Protein AF-A0A433PP41-F1 (afdb_monomer_lite)

Secondary structure (DSSP, 8-state):
----SSTTTTHHHHTTSS--SS-HHHHHH--EEEEET-TT-HHHHHHHHH-TTSEEEEEESS--PPPTTS---TTEEEEE--GGG-SS-TT--SEEE------S------

Foldseek 3Di:
DDPDPPPVPPVCPVAVPPDDDPCPVVLQCEWEEEEEQCQQVPSQQVSCVVRVRYAYEYEHCDPNYDDPPDDGRPRYDYDYDDPVDDPDDPPRGPYYHYPPPPPPDDPPDD

Structure (mmCIF, N/CA/C/O backbone):
data_AF-A0A433PP41-F1
#
_entry.id   AF-A0A433PP41-F1
#
loop_
_atom_site.group_PDB
_atom_site.id
_atom_site.type_symbol
_atom_site.label_atom_id
_atom_site.label_alt_id
_atom_site.label_comp_id
_atom_site.label_asym_id
_atom_site.label_entity_id
_atom_site.label_seq_id
_atom_site.pdbx_PDB_ins_code
_atom_site.Cartn_x
_atom_site.Cartn_y
_atom_site.Cartn_z
_atom_site.occupancy
_atom_site.B_iso_or_equiv
_atom_site.auth_seq_id
_atom_site.auth_comp_id
_atom_site.auth_asym_id
_atom_site.auth_atom_id
_atom_site.pdbx_PDB_model_num
ATOM 1 N N . MET A 1 1 ? -4.862 11.020 -31.966 1.00 35.41 1 MET A N 1
ATOM 2 C CA . MET A 1 1 ? -4.288 11.203 -30.618 1.00 35.41 1 MET A CA 1
ATOM 3 C C . MET A 1 1 ? -5.388 10.964 -29.590 1.00 35.41 1 MET A C 1
ATOM 5 O O . MET A 1 1 ? -5.897 11.901 -29.006 1.00 35.41 1 MET A O 1
ATOM 9 N N . LEU A 1 2 ? -5.838 9.714 -29.480 1.00 37.78 2 LEU A N 1
ATOM 10 C CA . LEU A 1 2 ? -6.877 9.259 -28.553 1.00 37.78 2 LEU A CA 1
ATOM 11 C C . LEU A 1 2 ? -6.616 7.765 -28.352 1.00 37.78 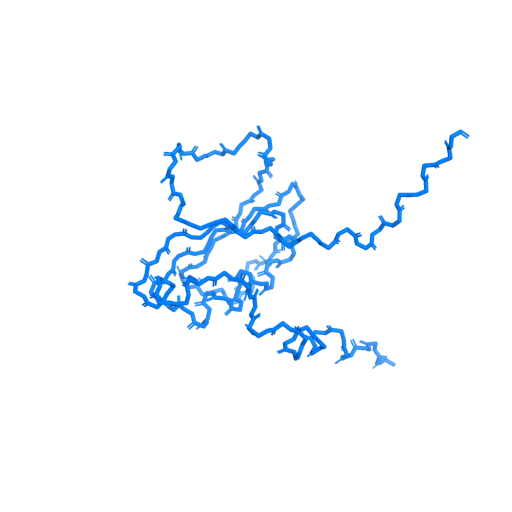2 LEU A C 1
ATOM 13 O O . LEU A 1 2 ? -7.024 6.958 -29.183 1.00 37.78 2 LEU A O 1
ATOM 17 N N . ILE A 1 3 ? -5.857 7.408 -27.320 1.00 39.34 3 ILE A N 1
ATOM 18 C CA . ILE A 1 3 ? -5.683 6.011 -26.918 1.00 39.34 3 ILE A CA 1
ATOM 19 C C . ILE A 1 3 ? -6.410 5.850 -25.585 1.00 39.34 3 ILE A C 1
ATOM 21 O O . ILE A 1 3 ? -5.944 6.261 -24.532 1.00 39.34 3 ILE A O 1
ATOM 25 N N . SER A 1 4 ? -7.629 5.330 -25.728 1.00 38.31 4 SER A N 1
ATOM 26 C CA . SER A 1 4 ? -8.314 4.411 -24.822 1.00 38.31 4 SER A CA 1
ATOM 27 C C . SER A 1 4 ? -8.417 4.778 -23.330 1.00 38.31 4 SER A C 1
ATOM 29 O O . SER A 1 4 ? -7.736 4.213 -22.482 1.00 38.31 4 SER A O 1
ATOM 31 N N . LEU A 1 5 ? -9.454 5.566 -23.028 1.00 42.34 5 LEU A N 1
ATOM 32 C CA . LEU A 1 5 ? -10.133 5.701 -21.730 1.00 42.34 5 LEU A CA 1
ATOM 33 C C . LEU A 1 5 ? -11.195 4.607 -21.359 1.00 42.34 5 LEU A C 1
A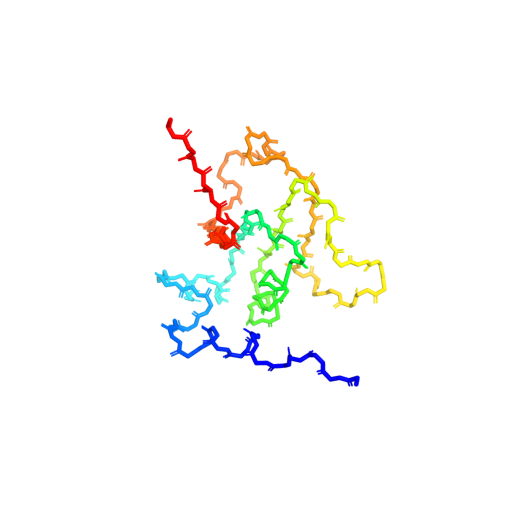TOM 35 O O . LEU A 1 5 ? -12.069 4.926 -20.562 1.00 42.34 5 LEU A O 1
ATOM 39 N N . PRO A 1 6 ? -11.225 3.344 -21.858 1.00 35.53 6 PRO A N 1
ATOM 40 C CA . PRO A 1 6 ? -12.191 2.353 -21.368 1.00 35.53 6 PRO A CA 1
ATOM 41 C C . PRO A 1 6 ? -11.624 1.328 -20.369 1.00 35.53 6 PRO A C 1
ATOM 43 O O . PRO A 1 6 ? -12.411 0.620 -19.751 1.00 35.53 6 PRO A O 1
ATOM 46 N N . PHE A 1 7 ? -10.303 1.224 -20.169 1.00 38.78 7 PHE A N 1
ATOM 47 C CA . PHE A 1 7 ? -9.752 0.158 -19.313 1.00 38.78 7 PHE A CA 1
ATOM 48 C C . PHE A 1 7 ? -9.816 0.455 -17.809 1.00 38.78 7 PHE A C 1
ATOM 50 O O . PHE A 1 7 ? -10.013 -0.467 -17.027 1.00 38.78 7 PHE A O 1
ATOM 57 N N . VAL A 1 8 ? -9.748 1.725 -17.396 1.00 45.12 8 VAL A N 1
ATOM 58 C CA . VAL A 1 8 ? -9.806 2.100 -15.968 1.00 45.12 8 VAL A CA 1
ATOM 59 C C . VAL A 1 8 ? -11.233 1.989 -15.401 1.00 45.12 8 VAL A C 1
ATOM 61 O O . VAL A 1 8 ? -11.418 1.711 -14.223 1.00 45.12 8 VAL A O 1
ATOM 64 N N . PHE A 1 9 ? -12.271 2.124 -16.237 1.00 34.34 9 PHE A N 1
ATOM 65 C CA . PHE A 1 9 ? -13.665 2.158 -15.768 1.00 34.34 9 PHE A CA 1
ATOM 66 C C . PHE A 1 9 ? -14.348 0.785 -15.653 1.00 34.34 9 PHE A C 1
ATOM 68 O O . PHE A 1 9 ? -15.298 0.642 -14.884 1.00 34.34 9 PHE A O 1
ATOM 75 N N . ALA A 1 10 ? -13.889 -0.237 -16.382 1.00 39.28 10 ALA A N 1
ATOM 76 C CA . ALA A 1 10 ? -14.571 -1.536 -16.424 1.00 39.28 10 ALA A CA 1
ATOM 77 C C . ALA A 1 10 ? -14.427 -2.358 -15.126 1.00 39.28 10 ALA A C 1
ATOM 79 O O . ALA A 1 10 ? -15.233 -3.252 -14.869 1.00 39.28 10 ALA A O 1
ATOM 80 N N . HIS A 1 11 ? -13.439 -2.047 -14.285 1.00 40.75 11 HIS A N 1
ATOM 81 C CA . HIS A 1 11 ? -13.139 -2.842 -13.094 1.00 40.75 11 HIS A CA 1
ATOM 82 C C . HIS A 1 11 ? -14.080 -2.574 -11.906 1.00 40.75 11 HIS A C 1
ATOM 84 O O . HIS A 1 11 ? -14.295 -3.466 -11.089 1.00 40.75 11 HIS A O 1
ATOM 90 N N . ARG A 1 12 ? -14.698 -1.382 -11.838 1.00 40.81 12 ARG A N 1
ATOM 91 C CA . ARG A 1 12 ? -15.587 -0.968 -10.732 1.00 40.81 12 ARG A CA 1
ATOM 92 C C . ARG A 1 12 ? -16.992 -1.591 -10.766 1.00 40.81 12 ARG A C 1
ATOM 94 O O . ARG A 1 12 ? -17.713 -1.475 -9.786 1.00 40.81 12 ARG A O 1
ATOM 101 N N . HIS A 1 13 ? -17.417 -2.191 -11.884 1.00 38.62 13 HIS A N 1
ATOM 102 C CA . HIS A 1 13 ? -18.787 -2.721 -12.047 1.00 38.62 13 HIS A CA 1
ATOM 103 C C . HIS A 1 13 ? -18.891 -4.252 -12.019 1.00 38.62 13 HIS A C 1
ATOM 105 O O . HIS A 1 13 ? -19.994 -4.778 -11.896 1.00 38.62 13 HIS A O 1
ATOM 111 N N . LEU A 1 14 ? -17.773 -4.974 -12.135 1.00 41.75 14 LEU A N 1
ATOM 112 C CA . LEU A 1 14 ? -17.756 -6.445 -12.097 1.00 41.75 14 LEU A CA 1
ATOM 113 C C . LEU A 1 14 ? -17.315 -7.002 -10.738 1.00 41.75 14 LEU A C 1
ATOM 115 O O . LEU A 1 14 ? -17.500 -8.184 -10.462 1.00 41.75 14 LEU A O 1
ATOM 119 N N . ILE A 1 15 ? -16.770 -6.142 -9.882 1.00 44.12 15 ILE A N 1
ATOM 120 C CA . ILE A 1 15 ? -16.347 -6.443 -8.520 1.00 44.12 15 ILE A CA 1
ATOM 121 C C . ILE A 1 15 ? -17.043 -5.394 -7.662 1.00 44.12 15 ILE A C 1
ATOM 123 O O . ILE A 1 15 ? -16.948 -4.205 -7.960 1.00 44.12 15 ILE A O 1
ATOM 127 N N . HIS A 1 16 ? -17.828 -5.820 -6.678 1.00 44.84 16 HIS A N 1
ATOM 128 C CA . HIS A 1 16 ? -18.474 -4.930 -5.717 1.00 44.84 16 HIS A CA 1
ATOM 129 C C . HIS A 1 16 ? -17.405 -4.161 -4.918 1.00 44.84 16 HIS A C 1
ATOM 131 O O . HIS A 1 16 ? -17.024 -4.589 -3.838 1.00 44.84 16 HIS A O 1
ATOM 137 N N . GLY A 1 17 ? -16.896 -3.053 -5.463 1.00 48.88 17 GLY A N 1
ATOM 138 C CA . GLY A 1 17 ? -15.772 -2.325 -4.876 1.00 48.88 17 GLY A CA 1
ATOM 139 C C . GLY A 1 17 ? -14.413 -2.959 -5.190 1.00 48.88 17 GLY A C 1
ATOM 140 O O . GLY A 1 17 ? -14.307 -4.080 -5.683 1.00 48.88 17 GLY A O 1
ATOM 141 N N . ASN A 1 18 ? -13.349 -2.200 -4.940 1.00 53.41 18 ASN A N 1
ATOM 142 C CA . ASN A 1 18 ? -11.960 -2.495 -5.309 1.00 53.41 18 ASN A CA 1
ATOM 143 C C . ASN A 1 18 ? -11.349 -3.768 -4.657 1.00 53.41 18 ASN A C 1
ATOM 145 O O . ASN A 1 18 ? -10.173 -4.050 -4.886 1.00 53.41 18 ASN A O 1
ATOM 149 N N . PHE A 1 19 ? -12.109 -4.537 -3.865 1.00 55.19 19 PHE A N 1
ATOM 150 C CA . PHE A 1 19 ? -11.711 -5.790 -3.206 1.00 55.19 19 PHE A CA 1
ATOM 151 C C . PHE A 1 19 ? -12.959 -6.633 -2.847 1.00 55.19 19 PHE A C 1
ATOM 153 O O . PHE A 1 19 ? -14.053 -6.101 -2.721 1.00 55.19 19 PHE A O 1
ATOM 160 N N . ASN A 1 20 ? -12.814 -7.956 -2.682 1.00 58.09 20 ASN A N 1
ATOM 161 C CA . ASN A 1 20 ? -13.912 -8.891 -2.354 1.00 58.09 20 ASN A CA 1
ATOM 162 C C . ASN A 1 20 ? -13.639 -9.613 -1.017 1.00 58.09 20 ASN A C 1
ATOM 164 O O . ASN A 1 20 ? -13.617 -10.839 -0.934 1.00 58.09 20 ASN A O 1
ATOM 168 N N . SER A 1 21 ? -13.325 -8.826 0.012 1.00 58.44 21 SER A N 1
ATOM 169 C CA . SER A 1 21 ? -13.038 -9.268 1.382 1.00 58.44 21 SER A CA 1
ATOM 170 C C . SER A 1 21 ? -13.875 -8.413 2.337 1.00 58.44 21 SER A C 1
ATOM 172 O O . SER A 1 21 ? -14.024 -7.226 2.054 1.00 58.44 21 SER A O 1
ATOM 174 N N . PRO A 1 22 ? -14.441 -8.941 3.438 1.00 69.94 22 PRO A N 1
ATOM 175 C CA . PRO A 1 22 ? -15.237 -8.154 4.383 1.00 69.94 22 PRO A CA 1
ATOM 176 C C . PRO A 1 22 ? -14.343 -7.265 5.271 1.00 69.94 22 PRO A C 1
ATOM 178 O O . PRO A 1 22 ? -14.361 -7.391 6.487 1.00 69.94 22 PRO A O 1
ATOM 181 N N . VAL A 1 23 ? -13.527 -6.402 4.660 1.00 81.12 23 VAL A N 1
ATOM 182 C CA . VAL A 1 23 ? -12.565 -5.509 5.337 1.00 81.12 23 VAL A CA 1
ATOM 183 C C . VAL A 1 23 ? -12.975 -4.039 5.252 1.00 81.12 23 VAL A C 1
ATOM 185 O O . VAL A 1 23 ? -12.226 -3.172 5.668 1.00 81.12 23 VAL A O 1
ATOM 188 N N . GLU A 1 24 ? -14.151 -3.729 4.703 1.00 83.88 24 GLU A N 1
ATOM 189 C CA . GLU A 1 24 ? -14.619 -2.345 4.520 1.00 83.88 24 GLU A CA 1
ATOM 190 C C . GLU A 1 24 ? -14.800 -1.607 5.856 1.00 83.88 24 GLU A C 1
ATOM 192 O O . GLU A 1 24 ? -14.366 -0.461 5.996 1.00 83.88 24 GLU A O 1
ATOM 197 N N . ASP A 1 25 ? -15.362 -2.285 6.861 1.00 87.88 25 ASP A N 1
ATOM 198 C CA . ASP A 1 25 ? -15.483 -1.739 8.216 1.00 87.88 25 ASP A CA 1
ATOM 199 C C . ASP A 1 25 ? -14.097 -1.466 8.823 1.00 87.88 25 ASP A C 1
ATOM 201 O O . ASP A 1 25 ? -13.860 -0.385 9.366 1.00 87.88 25 ASP A O 1
ATOM 205 N N . ASP A 1 26 ? -13.156 -2.401 8.661 1.00 88.44 26 ASP A N 1
ATOM 206 C CA . ASP A 1 26 ? -11.781 -2.272 9.155 1.00 88.44 26 ASP A CA 1
ATOM 207 C C . ASP A 1 26 ? -11.033 -1.130 8.451 1.00 88.44 26 ASP A C 1
ATOM 209 O O . ASP A 1 26 ? -10.396 -0.300 9.100 1.00 88.44 26 ASP A O 1
ATOM 213 N N . LEU A 1 27 ? -11.176 -1.014 7.128 1.00 89.12 27 LEU A N 1
ATOM 214 C CA . LEU A 1 27 ? -10.616 0.076 6.326 1.00 89.1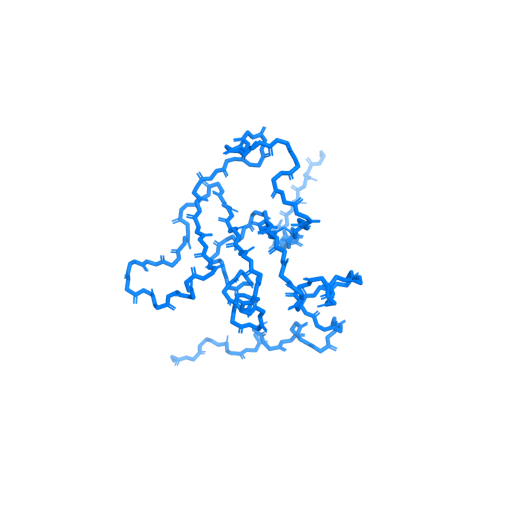2 27 LEU A CA 1
ATOM 215 C C . LEU A 1 27 ? -11.161 1.442 6.757 1.00 89.12 27 LEU A C 1
ATOM 217 O O . LEU A 1 27 ? -10.417 2.428 6.799 1.00 89.12 27 LEU A O 1
ATOM 221 N N . THR A 1 28 ? -12.444 1.500 7.110 1.00 91.56 28 THR A N 1
ATOM 222 C CA . THR A 1 28 ? -13.090 2.713 7.625 1.00 91.56 28 THR A CA 1
ATOM 223 C C . THR A 1 28 ? -12.598 3.057 9.034 1.00 91.56 28 THR A C 1
ATOM 225 O O . THR A 1 28 ? -12.375 4.234 9.339 1.00 91.56 28 THR A O 1
ATOM 228 N N . CYS A 1 29 ? -12.391 2.051 9.891 1.00 92.56 29 CYS A N 1
ATOM 229 C CA . CYS A 1 29 ? -11.866 2.223 11.250 1.00 92.56 29 CYS A CA 1
ATOM 230 C C . CYS A 1 29 ? -10.383 2.621 11.266 1.00 92.56 29 CYS A C 1
ATOM 232 O O . CYS A 1 29 ? -9.959 3.358 12.158 1.00 92.56 29 CYS A O 1
ATOM 234 N N . GLY A 1 30 ? -9.628 2.182 10.261 1.00 94.69 30 GLY A N 1
ATOM 235 C CA . GLY A 1 30 ? -8.210 2.462 10.089 1.00 94.69 30 GLY A CA 1
ATOM 236 C C . GLY A 1 30 ? -7.354 1.229 10.354 1.00 94.69 30 GLY A C 1
ATOM 237 O O . GLY A 1 30 ? -7.212 0.794 11.495 1.00 94.69 30 GLY A O 1
ATOM 238 N N . ILE A 1 31 ? -6.735 0.714 9.294 1.00 94.12 31 ILE A N 1
ATOM 239 C CA . ILE A 1 31 ? -5.806 -0.420 9.326 1.00 94.12 31 ILE A CA 1
ATOM 240 C C . ILE A 1 31 ? -4.567 -0.150 8.471 1.00 94.12 31 ILE A C 1
ATOM 242 O O . ILE A 1 31 ? -4.496 0.843 7.737 1.00 94.12 31 ILE A O 1
ATOM 246 N N . LYS A 1 32 ? -3.576 -1.037 8.557 1.00 94.50 32 LYS A N 1
ATOM 247 C CA . LYS A 1 32 ? -2.403 -1.037 7.681 1.00 94.50 32 LYS A CA 1
ATOM 248 C C . LYS A 1 32 ? -2.582 -2.049 6.558 1.00 94.50 32 LYS A C 1
ATOM 250 O O . LYS A 1 32 ? -2.758 -3.243 6.804 1.00 94.50 32 LYS A O 1
ATOM 255 N N . VAL A 1 33 ? -2.467 -1.567 5.327 1.00 94.25 33 VAL A N 1
ATOM 256 C CA . VAL A 1 33 ? -2.666 -2.347 4.108 1.00 94.25 33 VAL A CA 1
ATOM 257 C C . VAL A 1 33 ? -1.375 -2.414 3.303 1.00 94.25 33 VAL A C 1
ATOM 259 O O . VAL A 1 33 ? -0.751 -1.385 3.045 1.00 94.25 33 VAL A O 1
ATOM 262 N N . LEU A 1 34 ? -1.001 -3.619 2.876 1.00 92.88 34 LEU A N 1
ATOM 263 C CA . LEU A 1 34 ? 0.063 -3.843 1.897 1.00 92.88 34 LEU A CA 1
ATOM 264 C C . LEU A 1 34 ? -0.548 -4.119 0.520 1.00 92.88 34 LEU A C 1
ATOM 266 O O . LEU A 1 34 ? -1.366 -5.025 0.396 1.00 92.88 34 LEU A O 1
ATOM 270 N N . ASP A 1 35 ? -0.132 -3.378 -0.502 1.00 91.38 35 ASP A N 1
ATOM 271 C CA . ASP A 1 35 ? -0.406 -3.658 -1.914 1.00 91.38 35 ASP A CA 1
ATOM 272 C C . ASP A 1 35 ? 0.843 -4.292 -2.545 1.00 91.38 35 ASP A C 1
ATOM 274 O O . ASP A 1 35 ? 1.839 -3.614 -2.818 1.00 91.38 35 ASP A O 1
ATOM 278 N N . ALA A 1 36 ? 0.809 -5.617 -2.696 1.00 89.88 36 ALA A N 1
ATOM 279 C CA . ALA A 1 36 ? 1.938 -6.415 -3.145 1.00 89.88 36 ALA A CA 1
ATOM 280 C C . ALA A 1 36 ? 1.998 -6.505 -4.674 1.00 89.88 36 ALA A C 1
ATOM 282 O O . ALA A 1 36 ? 1.107 -7.080 -5.303 1.00 89.88 36 ALA A O 1
ATOM 283 N N . GLY A 1 37 ? 3.083 -5.997 -5.265 1.00 87.31 37 GLY A N 1
ATOM 284 C CA . GLY A 1 37 ? 3.204 -5.865 -6.720 1.00 87.31 37 GLY A CA 1
ATOM 285 C C . GLY A 1 37 ? 2.308 -4.747 -7.253 1.00 87.31 37 GLY A C 1
ATOM 286 O O . GLY A 1 37 ? 1.511 -4.967 -8.166 1.00 87.31 37 GLY A O 1
ATOM 287 N N . CYS A 1 38 ? 2.390 -3.562 -6.640 1.00 86.88 38 CYS A N 1
ATOM 288 C CA . CYS A 1 38 ? 1.460 -2.460 -6.887 1.00 86.88 38 CYS A CA 1
ATOM 289 C C . CYS A 1 38 ? 1.593 -1.832 -8.288 1.00 86.88 38 CYS A C 1
ATOM 291 O O . CYS A 1 38 ? 0.741 -1.033 -8.697 1.00 86.88 38 CYS A O 1
ATOM 293 N N . GLY A 1 39 ? 2.665 -2.133 -9.031 1.00 87.31 39 GLY A N 1
ATOM 294 C CA . GLY A 1 39 ? 3.003 -1.473 -10.286 1.00 87.31 39 GLY A CA 1
ATOM 295 C C . GLY A 1 39 ? 3.009 0.049 -10.124 1.00 87.31 39 GLY A C 1
ATOM 296 O O . GLY A 1 39 ? 3.653 0.596 -9.233 1.00 87.31 39 GLY A O 1
ATOM 297 N N . HIS A 1 40 ? 2.216 0.742 -10.945 1.00 86.00 40 HIS A N 1
ATOM 298 C CA . HIS A 1 40 ? 2.076 2.205 -10.896 1.00 86.00 40 HIS A CA 1
ATOM 299 C C . HIS A 1 40 ? 1.376 2.733 -9.629 1.00 86.00 40 HIS A C 1
ATOM 301 O O . HIS A 1 40 ? 1.262 3.946 -9.462 1.00 86.00 40 HIS A O 1
ATOM 307 N N . GLY A 1 41 ? 0.856 1.857 -8.765 1.00 87.88 41 GLY A N 1
ATOM 308 C CA . GLY A 1 41 ? 0.278 2.248 -7.480 1.00 87.88 41 GLY A CA 1
ATOM 309 C C . GLY A 1 41 ? -1.122 2.859 -7.553 1.00 87.88 41 GLY A C 1
ATOM 310 O O . GLY A 1 41 ? -1.595 3.398 -6.559 1.00 87.88 41 GLY A O 1
ATOM 311 N N . LEU A 1 42 ? -1.806 2.785 -8.703 1.00 88.62 42 LEU A N 1
ATOM 312 C CA . LEU A 1 42 ? -3.137 3.390 -8.883 1.00 88.62 42 LEU A CA 1
ATOM 313 C C . LEU A 1 42 ? -4.157 2.867 -7.866 1.00 88.62 42 LEU A C 1
ATOM 315 O O . LEU A 1 42 ? -4.908 3.651 -7.301 1.00 88.62 42 LEU A O 1
ATOM 319 N N . TRP A 1 43 ? -4.149 1.558 -7.597 1.00 89.81 43 TRP A N 1
ATOM 320 C CA . TRP A 1 43 ? -5.033 0.968 -6.592 1.00 89.81 43 TRP A CA 1
ATOM 321 C C . TRP A 1 43 ? -4.698 1.484 -5.192 1.00 89.81 43 TRP A C 1
ATOM 323 O O . TRP A 1 43 ? -5.593 1.907 -4.467 1.00 89.81 43 TRP A O 1
ATOM 333 N N . THR A 1 44 ? -3.409 1.523 -4.838 1.00 91.12 44 THR A N 1
ATOM 334 C CA . THR A 1 44 ? -2.937 2.065 -3.559 1.00 91.12 44 THR A CA 1
ATOM 335 C C . THR A 1 44 ? -3.408 3.512 -3.353 1.00 91.12 44 THR A C 1
ATOM 337 O O . THR A 1 44 ? -3.869 3.857 -2.268 1.00 91.12 44 THR A O 1
ATOM 340 N N . ILE A 1 45 ? -3.332 4.349 -4.396 1.00 91.88 45 ILE A N 1
ATOM 341 C CA . ILE A 1 45 ? -3.752 5.761 -4.362 1.00 91.88 45 ILE A CA 1
ATOM 342 C C . ILE A 1 45 ? -5.269 5.879 -4.223 1.00 91.88 45 ILE A C 1
ATOM 344 O O . ILE A 1 45 ? -5.740 6.602 -3.348 1.00 91.88 45 ILE A O 1
ATOM 348 N N . ASP A 1 46 ? -6.031 5.168 -5.057 1.00 90.62 46 ASP A N 1
ATOM 349 C CA . ASP A 1 46 ? -7.496 5.201 -5.020 1.00 90.62 46 ASP A CA 1
ATOM 350 C C . ASP A 1 46 ? -8.013 4.785 -3.636 1.00 90.62 46 ASP A C 1
ATOM 352 O O . ASP A 1 46 ? -8.872 5.447 -3.058 1.00 90.62 46 ASP A O 1
ATOM 356 N N . MET A 1 47 ? -7.434 3.730 -3.062 1.00 92.69 47 MET A N 1
ATOM 357 C CA . MET A 1 47 ? -7.806 3.249 -1.734 1.00 92.69 47 MET A CA 1
ATOM 358 C C . MET A 1 47 ? -7.404 4.220 -0.622 1.00 92.69 47 MET A C 1
ATOM 360 O O . MET A 1 47 ? -8.164 4.415 0.324 1.00 92.69 47 MET A O 1
ATOM 364 N N . ALA A 1 48 ? -6.248 4.873 -0.738 1.00 93.94 48 ALA A N 1
ATOM 365 C CA . ALA A 1 48 ? -5.831 5.893 0.216 1.00 93.94 48 ALA A CA 1
ATOM 366 C C . ALA A 1 48 ? -6.745 7.129 0.194 1.00 93.94 48 ALA A C 1
ATOM 368 O O . ALA A 1 48 ? -7.011 7.701 1.254 1.00 93.94 48 ALA A O 1
ATOM 369 N N . CYS A 1 49 ? -7.262 7.500 -0.982 1.00 92.31 49 CYS A N 1
ATOM 370 C CA . CYS A 1 49 ? -8.276 8.544 -1.137 1.00 92.31 49 CYS A CA 1
ATOM 371 C C . CYS A 1 49 ? -9.628 8.139 -0.531 1.00 92.31 49 CYS A C 1
ATOM 373 O O . CYS A 1 49 ? -10.256 8.953 0.147 1.00 92.31 49 CYS A O 1
ATOM 375 N N . ASP A 1 50 ? -10.069 6.901 -0.766 1.00 92.88 50 ASP A N 1
ATOM 376 C CA . ASP A 1 50 ? -11.368 6.408 -0.295 1.00 92.88 50 ASP A CA 1
ATOM 377 C C . ASP A 1 50 ? -11.373 6.153 1.233 1.00 92.88 50 ASP A C 1
ATOM 379 O O . ASP A 1 50 ? -12.394 6.365 1.890 1.00 92.88 50 ASP A O 1
ATOM 383 N N . TYR A 1 51 ? -10.233 5.766 1.823 1.00 94.69 51 TYR A N 1
ATOM 384 C CA . TYR A 1 51 ? -10.113 5.378 3.237 1.00 94.69 51 TYR A CA 1
ATOM 385 C C . TYR A 1 51 ? -9.015 6.159 3.973 1.00 94.69 51 TYR A C 1
ATOM 387 O O . TYR A 1 51 ? -7.952 5.631 4.306 1.00 94.69 51 TYR A O 1
ATOM 395 N N . SER A 1 52 ? -9.295 7.420 4.308 1.00 95.56 52 SER A N 1
ATOM 396 C CA . SER A 1 52 ? -8.326 8.340 4.930 1.00 95.56 52 SER A CA 1
ATOM 397 C C . SER A 1 52 ? -7.787 7.909 6.303 1.00 95.56 52 SER A C 1
ATOM 399 O O . SER A 1 52 ? -6.755 8.413 6.738 1.00 95.56 52 SER A O 1
ATOM 401 N N . ASN A 1 53 ? -8.490 7.018 7.011 1.00 95.94 53 ASN A N 1
ATOM 402 C CA . ASN A 1 53 ? -8.066 6.504 8.321 1.00 95.94 53 ASN A CA 1
ATOM 403 C C . ASN A 1 53 ? -7.082 5.328 8.209 1.00 95.94 53 ASN A C 1
ATOM 405 O O . ASN A 1 53 ? -6.395 5.004 9.179 1.00 95.94 53 ASN A O 1
ATOM 409 N N . SER A 1 54 ? -7.017 4.683 7.043 1.00 96.25 54 SER A N 1
ATOM 410 C CA . SER A 1 54 ? -6.129 3.551 6.778 1.00 96.25 54 SER A CA 1
ATOM 411 C C . SER A 1 54 ? -4.826 4.005 6.133 1.00 96.25 54 SER A C 1
ATOM 413 O O . SER A 1 54 ? -4.778 5.036 5.464 1.00 96.25 54 SER A O 1
ATOM 415 N N . HIS A 1 55 ? -3.766 3.225 6.340 1.00 97.12 55 HIS A N 1
ATOM 416 C CA . HIS A 1 55 ? -2.447 3.466 5.763 1.00 97.12 55 HIS A CA 1
ATOM 417 C C . HIS A 1 55 ? -2.137 2.416 4.706 1.00 97.12 55 HIS A C 1
ATOM 419 O O . HIS A 1 55 ? -2.254 1.219 4.968 1.00 97.12 55 HIS A O 1
ATOM 425 N N . PHE A 1 56 ? -1.697 2.871 3.540 1.00 95.38 56 PHE A N 1
ATOM 426 C CA . PHE A 1 56 ? -1.463 2.023 2.381 1.00 95.38 56 PHE A CA 1
ATOM 427 C C . PHE A 1 56 ? 0.010 2.041 1.991 1.00 95.38 56 PHE A C 1
ATOM 429 O O . PHE A 1 56 ? 0.585 3.091 1.707 1.00 95.38 56 PHE A O 1
ATOM 436 N N . THR A 1 57 ? 0.613 0.864 1.943 1.00 94.62 57 THR A N 1
ATOM 437 C CA . THR A 1 57 ? 1.991 0.680 1.500 1.00 94.62 57 THR A CA 1
ATOM 438 C C . THR A 1 57 ? 1.973 -0.127 0.214 1.00 94.62 57 THR A C 1
ATOM 440 O O . THR A 1 57 ? 1.577 -1.287 0.235 1.00 94.62 57 THR A O 1
ATOM 443 N N . GLY A 1 58 ? 2.396 0.468 -0.897 1.00 92.06 58 GLY A N 1
ATOM 444 C CA . GLY A 1 58 ? 2.598 -0.238 -2.159 1.00 92.06 58 GLY A CA 1
ATOM 445 C C . GLY A 1 58 ? 4.055 -0.645 -2.324 1.00 92.06 58 GLY A C 1
ATOM 446 O O . GLY A 1 58 ? 4.954 0.178 -2.126 1.00 92.06 58 GLY A O 1
ATOM 447 N N . HIS A 1 59 ? 4.308 -1.897 -2.700 1.00 90.38 59 HIS A N 1
ATOM 448 C CA . HIS A 1 59 ? 5.646 -2.307 -3.116 1.00 90.38 59 HIS A CA 1
ATOM 449 C C . HIS A 1 59 ? 5.643 -2.977 -4.479 1.00 90.38 59 HIS A C 1
ATOM 451 O O . HIS A 1 59 ? 4.710 -3.690 -4.844 1.00 90.38 59 HIS A O 1
ATOM 457 N N . ASP A 1 60 ? 6.730 -2.778 -5.212 1.00 88.81 60 ASP A N 1
ATOM 458 C CA . ASP A 1 60 ? 6.996 -3.478 -6.463 1.00 88.81 60 ASP A CA 1
ATOM 459 C C . ASP A 1 60 ? 8.504 -3.731 -6.611 1.00 88.81 60 ASP A C 1
ATOM 461 O O . ASP A 1 60 ? 9.330 -3.044 -5.996 1.00 88.81 60 ASP A O 1
ATOM 465 N N . ILE A 1 61 ? 8.868 -4.743 -7.398 1.00 87.50 61 ILE A N 1
ATOM 466 C CA . ILE A 1 61 ? 10.267 -5.051 -7.702 1.00 87.50 61 ILE A CA 1
ATOM 467 C C . ILE A 1 61 ? 10.856 -4.012 -8.664 1.00 87.50 61 ILE A C 1
ATOM 469 O O . ILE A 1 61 ? 12.056 -3.718 -8.599 1.00 87.50 61 ILE A O 1
ATOM 473 N N . ASP A 1 62 ? 10.008 -3.424 -9.511 1.00 83.56 62 ASP A N 1
ATOM 474 C CA . ASP A 1 62 ? 10.357 -2.352 -10.430 1.00 83.56 62 ASP A CA 1
ATOM 475 C C . ASP A 1 62 ? 9.988 -0.982 -9.847 1.00 83.56 62 ASP A C 1
ATOM 477 O O . ASP A 1 62 ? 8.971 -0.797 -9.186 1.00 83.56 62 ASP A O 1
ATOM 481 N N . GLU A 1 63 ? 10.816 0.028 -10.110 1.00 81.94 63 GLU A N 1
ATOM 482 C CA . GLU A 1 63 ? 10.588 1.395 -9.626 1.00 81.94 63 GLU A CA 1
ATOM 483 C C . GLU A 1 63 ? 9.670 2.162 -10.589 1.00 81.94 63 GLU A C 1
ATOM 485 O O . GLU A 1 63 ? 10.075 3.112 -11.257 1.00 81.94 63 GLU A O 1
ATOM 490 N N . VAL A 1 64 ? 8.428 1.694 -10.708 1.00 80.75 64 VAL A N 1
ATOM 491 C CA . VAL A 1 64 ? 7.391 2.247 -11.604 1.00 80.75 64 VAL A CA 1
ATOM 492 C C . VAL A 1 64 ? 6.426 3.197 -10.881 1.00 80.75 64 VAL A C 1
ATOM 494 O O . VAL A 1 64 ? 5.335 3.489 -11.370 1.00 80.75 64 VAL A O 1
ATOM 497 N N . PHE A 1 65 ? 6.833 3.678 -9.706 1.00 81.31 65 PHE A N 1
ATOM 498 C CA . PHE A 1 65 ? 6.019 4.503 -8.821 1.00 81.31 65 PHE A CA 1
ATOM 499 C C . PHE A 1 65 ? 5.739 5.900 -9.396 1.00 81.31 65 PHE A C 1
ATOM 501 O O . PHE A 1 65 ? 6.472 6.385 -10.267 1.00 81.31 65 PHE A O 1
ATOM 508 N N . PRO A 1 66 ? 4.705 6.590 -8.881 1.00 80.06 66 PRO A N 1
ATOM 509 C CA . PRO A 1 66 ? 4.466 7.990 -9.197 1.00 80.06 66 PRO A CA 1
ATOM 510 C C . PRO A 1 66 ? 5.707 8.834 -8.879 1.00 80.06 66 PRO A C 1
ATOM 512 O O . PRO A 1 66 ? 6.294 8.724 -7.803 1.00 80.06 66 PRO A O 1
ATOM 515 N N . GLY A 1 67 ? 6.119 9.671 -9.833 1.00 76.88 67 GLY A N 1
ATOM 516 C CA . GLY A 1 67 ? 7.265 10.558 -9.657 1.00 76.88 67 GLY A CA 1
ATOM 517 C C . GLY A 1 67 ? 7.028 11.637 -8.587 1.00 76.88 67 GLY A C 1
ATOM 518 O O . GLY A 1 67 ? 5.898 11.837 -8.146 1.00 76.88 67 GLY A O 1
ATOM 519 N N . PRO A 1 68 ? 8.068 12.403 -8.214 1.00 71.00 68 PRO A N 1
ATOM 520 C CA . PRO A 1 68 ? 8.002 13.424 -7.158 1.00 71.00 68 PRO A CA 1
ATOM 521 C C . PRO A 1 68 ? 7.030 14.583 -7.442 1.00 71.00 68 PRO A C 1
ATOM 523 O O . PRO A 1 68 ? 6.749 15.377 -6.552 1.00 71.00 68 PRO A O 1
ATOM 526 N N . GLU A 1 69 ? 6.535 14.699 -8.674 1.00 75.88 69 GLU A N 1
ATOM 527 C CA . GLU A 1 69 ? 5.527 15.684 -9.084 1.00 75.88 69 GLU A CA 1
ATOM 528 C C . GLU A 1 69 ? 4.086 15.214 -8.816 1.00 75.88 69 GLU A C 1
ATOM 530 O O . GLU A 1 69 ? 3.153 16.005 -8.941 1.00 75.88 69 GLU A O 1
ATOM 535 N N . ALA A 1 70 ? 3.881 13.938 -8.472 1.00 78.94 70 ALA A N 1
ATOM 536 C CA . ALA A 1 70 ? 2.560 13.398 -8.185 1.00 78.94 70 ALA A CA 1
ATOM 537 C C . ALA A 1 70 ? 2.075 13.842 -6.797 1.00 78.94 70 ALA A C 1
ATOM 539 O O . ALA A 1 70 ? 2.751 13.639 -5.788 1.00 78.94 70 ALA A O 1
ATOM 540 N N . GLU A 1 71 ? 0.871 14.408 -6.737 1.00 84.31 71 GLU A N 1
ATOM 541 C CA . GLU A 1 71 ? 0.191 14.703 -5.476 1.00 84.31 71 GLU A CA 1
ATOM 542 C C . GLU A 1 71 ? -0.342 13.397 -4.875 1.00 84.31 71 GLU A C 1
ATOM 544 O O . GLU A 1 71 ? -1.389 12.888 -5.275 1.00 84.31 71 GLU A O 1
ATOM 549 N N . LEU A 1 72 ? 0.416 12.826 -3.938 1.00 89.69 72 LEU A N 1
ATOM 550 C CA . LEU A 1 72 ? 0.053 11.589 -3.254 1.00 89.69 72 LEU A CA 1
ATOM 551 C C . LEU A 1 72 ? -0.689 11.867 -1.937 1.00 89.69 72 LEU A C 1
ATOM 553 O O . LEU A 1 72 ? -0.310 12.785 -1.202 1.00 89.69 72 LEU A O 1
ATOM 557 N N . PRO A 1 73 ? -1.706 11.055 -1.593 1.00 92.62 73 PRO A N 1
ATOM 558 C CA . PRO A 1 73 ? -2.304 11.064 -0.264 1.00 92.62 73 PRO A CA 1
ATOM 559 C C . PRO A 1 73 ? -1.256 10.859 0.836 1.00 92.62 73 PRO A C 1
ATOM 561 O O . PRO A 1 73 ? -0.356 10.030 0.714 1.00 92.62 73 PRO A O 1
ATOM 564 N N . THR A 1 74 ? -1.390 11.572 1.955 1.00 94.75 74 THR A N 1
ATOM 565 C CA . THR A 1 74 ? -0.427 11.496 3.071 1.00 94.75 74 THR A CA 1
ATOM 566 C C . THR A 1 74 ? -0.426 10.146 3.789 1.00 94.75 74 THR A C 1
ATOM 568 O O . THR A 1 74 ? 0.496 9.849 4.540 1.00 94.75 74 THR A O 1
ATOM 571 N N . ASN A 1 75 ? -1.476 9.350 3.593 1.00 96.38 75 ASN A N 1
ATOM 572 C CA . ASN A 1 75 ? -1.654 8.012 4.144 1.00 96.38 75 ASN A CA 1
ATOM 573 C C . ASN A 1 75 ? -1.225 6.902 3.166 1.00 96.38 75 ASN A C 1
ATOM 575 O O . ASN A 1 75 ? -1.558 5.740 3.398 1.00 96.38 75 ASN A O 1
ATOM 579 N N . CYS A 1 76 ? -0.495 7.229 2.093 1.00 94.00 76 CYS A N 1
ATOM 580 C CA . CYS A 1 76 ? 0.092 6.235 1.198 1.00 94.00 76 CYS A CA 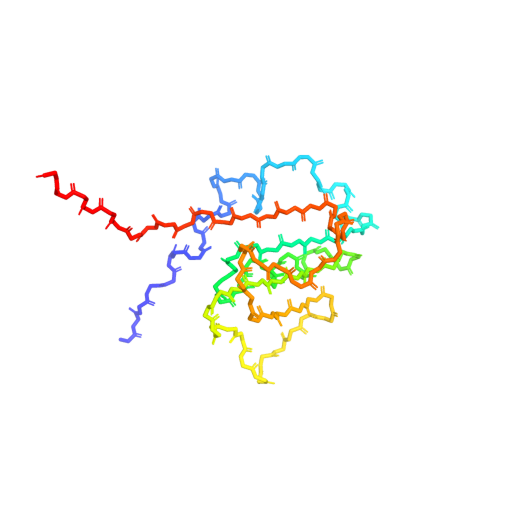1
ATOM 581 C C . CYS A 1 76 ? 1.610 6.398 1.045 1.00 94.00 76 CYS A C 1
ATOM 583 O O . CYS A 1 76 ? 2.149 7.501 1.147 1.00 94.00 76 CYS A O 1
ATOM 585 N N . MET A 1 77 ? 2.304 5.287 0.802 1.00 93.56 77 MET A N 1
ATOM 586 C CA . MET A 1 77 ? 3.741 5.260 0.536 1.00 93.56 77 MET A CA 1
ATOM 587 C C . MET A 1 77 ? 4.088 4.141 -0.445 1.00 93.56 77 MET A C 1
ATOM 589 O O . MET A 1 77 ? 3.452 3.089 -0.446 1.00 93.56 77 MET A O 1
ATOM 593 N N . PHE A 1 78 ? 5.143 4.360 -1.229 1.00 92.31 78 PHE A N 1
ATOM 594 C CA . PHE A 1 78 ? 5.687 3.382 -2.161 1.00 92.31 78 PHE A CA 1
ATOM 595 C C . PHE A 1 78 ? 7.131 3.036 -1.828 1.00 92.31 78 PHE A C 1
ATOM 597 O O . PHE A 1 78 ? 7.908 3.904 -1.422 1.00 92.31 78 PHE A O 1
ATOM 604 N N . LEU A 1 79 ? 7.499 1.774 -2.027 1.00 90.94 79 LEU A N 1
ATOM 605 C CA . LEU A 1 79 ? 8.878 1.326 -1.905 1.00 90.94 79 LEU A CA 1
ATOM 606 C C . LEU A 1 79 ? 9.211 0.251 -2.932 1.00 90.94 79 LEU A C 1
ATOM 608 O O . LEU A 1 79 ? 8.404 -0.615 -3.258 1.00 90.94 79 LEU A O 1
ATOM 612 N N . LYS A 1 80 ? 10.461 0.264 -3.382 1.00 90.69 80 LYS A N 1
ATOM 613 C CA . LYS A 1 80 ? 11.012 -0.830 -4.169 1.00 90.69 80 LYS A CA 1
ATOM 614 C C . LYS A 1 80 ? 11.380 -1.985 -3.242 1.00 90.69 80 LYS A C 1
ATOM 616 O O . LYS A 1 80 ? 12.269 -1.824 -2.403 1.00 90.69 80 LYS A O 1
ATOM 621 N N . ALA A 1 81 ? 10.732 -3.135 -3.389 1.00 87.25 81 ALA A N 1
ATOM 622 C CA . ALA A 1 81 ? 11.030 -4.324 -2.595 1.00 87.25 81 ALA A CA 1
ATOM 623 C C . ALA A 1 81 ? 10.710 -5.612 -3.358 1.00 87.25 81 ALA A C 1
ATOM 625 O O . ALA A 1 81 ? 9.814 -5.655 -4.195 1.00 87.25 81 ALA A O 1
ATOM 626 N N . ASP A 1 82 ? 11.438 -6.678 -3.033 1.00 85.06 82 ASP A N 1
ATOM 627 C CA . ASP A 1 82 ? 11.099 -8.029 -3.473 1.00 85.06 82 ASP A CA 1
ATOM 628 C C . ASP A 1 82 ? 10.103 -8.636 -2.477 1.00 85.06 82 ASP A C 1
ATOM 630 O O . ASP A 1 82 ? 10.367 -8.669 -1.274 1.00 85.06 82 ASP A O 1
ATOM 634 N N . THR A 1 83 ? 8.973 -9.14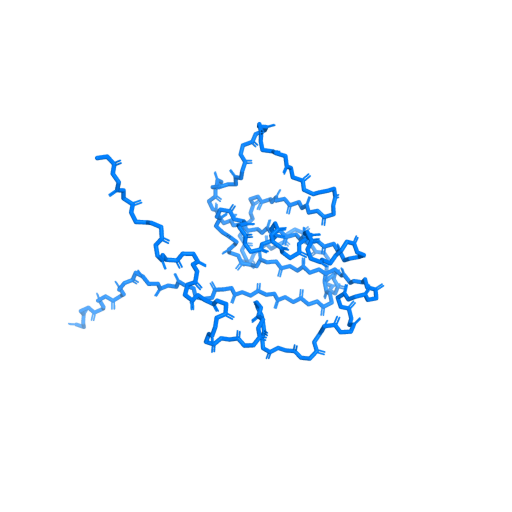8 -2.967 1.00 82.50 83 THR A N 1
ATOM 635 C CA . THR A 1 83 ? 7.976 -9.857 -2.148 1.00 82.50 83 THR A CA 1
ATOM 636 C C . THR A 1 83 ? 8.577 -11.051 -1.399 1.00 82.50 83 THR A C 1
ATOM 638 O O . THR A 1 83 ? 8.094 -11.408 -0.327 1.00 82.50 83 THR A O 1
ATOM 641 N N . LEU A 1 84 ? 9.638 -11.669 -1.928 1.00 81.50 84 LEU A N 1
ATOM 642 C CA . LEU A 1 84 ? 10.341 -12.774 -1.269 1.00 81.50 84 LEU A CA 1
ATOM 643 C C . LEU A 1 84 ? 11.205 -12.321 -0.084 1.00 81.50 84 LEU A C 1
ATOM 645 O O . LEU A 1 84 ? 11.609 -13.158 0.723 1.00 81.50 84 LEU A O 1
ATOM 649 N N . ASN A 1 85 ? 11.510 -11.026 0.019 1.00 82.62 85 ASN A N 1
ATOM 650 C CA . ASN A 1 85 ? 12.349 -10.465 1.072 1.00 82.62 85 ASN A CA 1
ATOM 651 C C . ASN A 1 85 ? 11.878 -9.054 1.450 1.00 82.62 85 ASN A C 1
ATOM 653 O O . ASN A 1 85 ? 12.539 -8.049 1.169 1.00 82.62 85 ASN A O 1
ATOM 657 N N . LEU A 1 86 ? 10.698 -8.996 2.064 1.00 84.00 86 LEU A N 1
ATOM 658 C CA . LEU A 1 86 ? 10.074 -7.745 2.464 1.00 84.00 86 LEU A CA 1
ATOM 659 C C . LEU A 1 86 ? 10.771 -7.121 3.686 1.00 84.00 86 LEU A C 1
ATOM 661 O O . LEU A 1 86 ? 11.033 -7.822 4.663 1.00 84.00 86 LEU A O 1
ATOM 665 N N . PRO A 1 87 ? 11.020 -5.797 3.690 1.00 86.00 87 PRO A N 1
ATOM 666 C CA . PRO A 1 87 ? 11.670 -5.094 4.796 1.00 86.00 87 PRO A CA 1
ATOM 667 C C . PRO A 1 87 ? 10.675 -4.732 5.916 1.00 86.00 87 PRO A C 1
ATOM 669 O O . PRO A 1 87 ? 10.686 -3.609 6.420 1.00 86.00 87 PRO A O 1
ATOM 672 N N . PHE A 1 88 ? 9.787 -5.656 6.282 1.00 88.00 88 PHE A N 1
ATOM 673 C CA . PHE A 1 88 ? 8.750 -5.438 7.292 1.00 88.00 88 PHE A CA 1
ATOM 674 C C . PHE A 1 88 ? 8.830 -6.496 8.388 1.00 88.00 88 PHE A C 1
ATOM 676 O O . PHE A 1 88 ? 9.216 -7.634 8.134 1.00 88.00 88 PHE A O 1
ATOM 683 N N . GLU A 1 89 ? 8.453 -6.120 9.608 1.00 88.94 89 GLU A N 1
ATOM 684 C CA . GLU A 1 89 ? 8.318 -7.072 10.711 1.00 88.94 89 GLU A CA 1
ATOM 685 C C . GLU A 1 89 ? 7.074 -7.949 10.507 1.00 88.94 89 GLU A C 1
ATOM 687 O O . GLU A 1 89 ? 6.064 -7.505 9.945 1.00 88.94 89 GLU A O 1
ATOM 692 N N . ASP A 1 90 ? 7.119 -9.189 10.990 1.00 85.00 90 ASP A N 1
ATOM 693 C CA . ASP A 1 90 ? 5.965 -10.084 10.945 1.00 85.00 90 ASP A CA 1
ATOM 694 C C . ASP A 1 90 ? 4.755 -9.447 11.650 1.00 85.00 90 ASP A C 1
ATOM 696 O O . ASP A 1 90 ? 4.866 -8.894 12.744 1.00 85.00 90 ASP A O 1
ATOM 700 N N . GLY A 1 91 ? 3.578 -9.524 11.019 1.00 87.81 91 GLY A N 1
ATOM 701 C CA . GLY A 1 91 ? 2.347 -8.934 11.558 1.00 87.81 91 GLY A CA 1
ATOM 702 C C . GLY A 1 91 ? 2.243 -7.409 11.419 1.00 87.81 91 GLY A C 1
ATOM 703 O O . GLY A 1 91 ? 1.386 -6.805 12.056 1.00 87.81 91 GLY A O 1
ATOM 704 N N . THR A 1 92 ? 3.082 -6.773 10.591 1.00 90.44 92 THR A N 1
ATOM 705 C CA . THR A 1 92 ? 3.008 -5.319 10.335 1.00 90.44 92 THR A CA 1
ATOM 706 C C . THR A 1 92 ? 1.687 -4.880 9.691 1.00 90.44 92 THR A C 1
ATOM 708 O O . THR A 1 92 ? 1.238 -3.761 9.950 1.00 90.44 92 THR A O 1
ATOM 711 N N . PHE A 1 93 ? 1.091 -5.722 8.842 1.00 91.44 93 PHE A N 1
ATOM 712 C CA . PHE A 1 93 ? -0.101 -5.400 8.057 1.00 91.44 93 PHE A CA 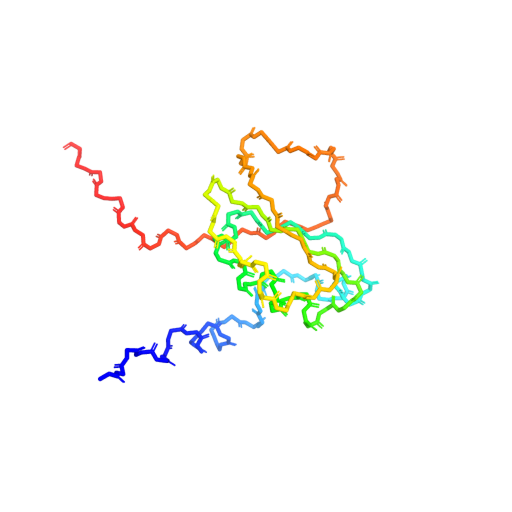1
ATOM 713 C C . PHE A 1 93 ? -1.296 -6.235 8.495 1.00 91.44 93 PHE A C 1
ATOM 715 O O . PHE A 1 93 ? -1.183 -7.450 8.666 1.00 91.44 93 PHE A O 1
ATOM 722 N N . ASP A 1 94 ? -2.442 -5.574 8.605 1.00 90.56 94 ASP A N 1
ATOM 723 C CA . ASP A 1 94 ? -3.722 -6.195 8.945 1.00 90.56 94 ASP A CA 1
ATOM 724 C C . ASP A 1 94 ? -4.384 -6.802 7.699 1.00 90.56 94 ASP A C 1
ATOM 726 O O . ASP A 1 94 ? -5.114 -7.790 7.780 1.00 90.56 94 ASP A O 1
ATOM 730 N N . PHE A 1 95 ? -4.098 -6.230 6.524 1.00 88.75 95 PHE A N 1
ATOM 731 C CA . PHE A 1 95 ? -4.608 -6.698 5.242 1.00 88.75 95 PHE A CA 1
ATOM 732 C C . PHE A 1 95 ? -3.530 -6.633 4.157 1.00 88.75 95 PHE A C 1
ATOM 734 O O . PHE A 1 95 ? -2.786 -5.659 4.046 1.00 88.75 95 PHE A O 1
ATOM 741 N N . VAL A 1 96 ? -3.465 -7.676 3.329 1.00 89.44 96 VAL A N 1
ATOM 742 C CA . VAL A 1 96 ? -2.589 -7.727 2.156 1.00 89.44 96 VAL A CA 1
ATOM 743 C C . VAL A 1 96 ? -3.456 -7.883 0.918 1.00 89.44 96 VAL A C 1
ATOM 745 O O . VAL A 1 96 ? -4.176 -8.872 0.763 1.00 89.44 96 VAL A O 1
ATOM 748 N N . PHE A 1 97 ? -3.368 -6.902 0.033 1.00 87.69 97 PHE A N 1
ATOM 749 C CA . PHE A 1 97 ? -3.929 -6.943 -1.299 1.00 87.69 97 PHE A CA 1
ATOM 750 C C . PHE A 1 97 ? -2.841 -7.339 -2.296 1.00 87.69 97 PHE A C 1
ATOM 752 O O . PHE A 1 97 ? -1.709 -6.873 -2.226 1.00 87.69 97 PHE A O 1
ATOM 759 N N . GLN A 1 98 ? -3.187 -8.213 -3.233 1.00 82.62 98 GLN A N 1
ATOM 760 C CA . GLN A 1 98 ? -2.323 -8.558 -4.353 1.00 82.62 98 GLN A CA 1
ATOM 761 C C . GLN A 1 98 ? -3.197 -8.607 -5.600 1.00 82.62 98 GLN A C 1
ATOM 763 O O . GLN A 1 98 ? -3.965 -9.556 -5.797 1.00 82.62 98 GLN A O 1
ATOM 768 N N . SER A 1 99 ? -3.095 -7.584 -6.447 1.00 66.56 99 SER A N 1
ATOM 769 C CA . SER A 1 99 ? -3.776 -7.591 -7.739 1.00 66.56 99 SER A CA 1
ATOM 770 C C . SER A 1 99 ? -3.020 -8.519 -8.685 1.00 66.56 99 SER A C 1
ATOM 772 O O . SER A 1 99 ? -2.037 -8.134 -9.313 1.00 66.56 99 SER A O 1
ATOM 774 N N . MET A 1 100 ? -3.447 -9.779 -8.791 1.00 56.31 100 MET A N 1
ATOM 775 C CA . MET A 1 100 ? -2.924 -10.689 -9.813 1.00 56.31 100 MET A CA 1
ATOM 776 C C . MET A 1 100 ? -3.409 -10.251 -11.205 1.00 56.31 100 MET A C 1
ATOM 778 O O . MET A 1 100 ? -4.306 -10.865 -11.777 1.00 56.31 100 MET A O 1
ATOM 782 N N . PHE A 1 101 ? -2.792 -9.219 -11.782 1.00 48.19 101 PHE A N 1
ATOM 783 C CA . PHE A 1 101 ? -2.927 -8.876 -13.200 1.00 48.19 101 PHE A CA 1
ATOM 784 C C . PHE A 1 101 ? -1.693 -9.322 -13.992 1.00 48.19 101 PHE A C 1
ATOM 786 O O . PHE A 1 101 ? -1.084 -8.564 -14.740 1.00 48.19 101 PHE A O 1
ATOM 793 N N . ASN A 1 102 ? -1.370 -10.616 -13.906 1.00 44.31 102 ASN A N 1
ATOM 794 C CA . ASN A 1 102 ? -0.606 -11.278 -14.963 1.00 44.31 102 ASN A CA 1
ATOM 795 C C . ASN A 1 102 ? -1.508 -11.462 -16.194 1.00 44.31 102 ASN A C 1
ATOM 797 O O . ASN A 1 102 ? -1.884 -12.578 -16.547 1.00 44.31 102 ASN A O 1
ATOM 801 N N . MET A 1 103 ? -1.831 -10.366 -16.883 1.00 40.53 103 MET A N 1
ATOM 802 C CA . MET A 1 103 ? -2.208 -10.421 -18.297 1.00 40.53 103 MET A CA 1
ATOM 803 C C . MET A 1 103 ? -0.950 -10.258 -19.164 1.00 40.53 103 MET A C 1
ATOM 805 O O . MET A 1 103 ? -0.896 -9.441 -20.074 1.00 40.53 103 MET A O 1
ATOM 809 N N . LEU A 1 104 ? 0.081 -11.054 -18.878 1.00 37.91 104 LEU A N 1
ATOM 810 C CA . LEU A 1 104 ? 1.125 -11.389 -19.838 1.00 37.91 104 LEU A CA 1
ATOM 811 C C . LEU A 1 104 ? 1.227 -12.913 -19.883 1.00 37.91 104 LEU A C 1
ATOM 813 O O . LEU A 1 104 ? 1.606 -13.584 -18.929 1.00 37.91 104 LEU A O 1
ATOM 817 N N . THR A 1 105 ? 0.786 -13.441 -21.015 1.00 36.94 105 THR A N 1
ATOM 818 C CA . THR A 1 105 ? 0.774 -14.834 -21.444 1.00 36.94 105 THR A CA 1
ATOM 819 C C . THR A 1 105 ? 2.068 -15.574 -21.087 1.00 36.94 105 THR A C 1
ATOM 821 O O . THR A 1 105 ? 3.099 -15.351 -21.717 1.00 36.94 105 THR A O 1
ATOM 824 N N . PHE A 1 106 ? 2.015 -16.548 -20.177 1.00 37.75 106 PHE A N 1
ATOM 825 C CA . PHE A 1 106 ? 3.011 -17.619 -20.177 1.00 37.75 106 PHE A CA 1
ATOM 826 C C . PHE A 1 106 ? 2.618 -18.630 -21.258 1.00 37.75 106 PHE A C 1
ATOM 828 O O . PHE A 1 106 ? 1.773 -19.496 -21.040 1.00 37.75 106 PHE A O 1
ATOM 835 N N . SER A 1 107 ? 3.223 -18.533 -22.445 1.00 38.84 107 SER A N 1
ATOM 836 C CA . SER A 1 107 ? 3.322 -19.706 -23.316 1.00 38.84 107 SER A CA 1
ATOM 837 C C . SER A 1 107 ? 4.501 -20.531 -22.815 1.00 38.84 107 SER A C 1
ATOM 839 O O . SER A 1 107 ? 5.646 -20.298 -23.194 1.00 38.84 107 SER A O 1
ATOM 841 N N . ILE A 1 108 ? 4.227 -21.476 -21.917 1.00 36.34 108 ILE A N 1
ATOM 842 C CA . ILE A 1 108 ? 5.169 -22.561 -21.656 1.00 36.34 108 ILE A CA 1
ATOM 843 C C . ILE A 1 108 ? 4.997 -23.533 -22.817 1.00 36.34 108 ILE A C 1
ATOM 845 O O . ILE A 1 108 ? 3.991 -24.236 -22.921 1.00 36.34 108 ILE A O 1
ATOM 849 N N . ARG A 1 109 ? 5.963 -23.530 -23.733 1.00 33.78 109 ARG A N 1
ATOM 850 C CA . ARG A 1 109 ? 6.135 -24.632 -24.672 1.00 33.78 109 ARG A CA 1
ATOM 851 C C . ARG A 1 109 ? 6.792 -25.762 -23.879 1.00 33.78 109 ARG A C 1
ATOM 853 O O . ARG A 1 109 ? 7.903 -25.576 -23.391 1.00 33.78 109 ARG A O 1
ATOM 860 N N . ILE A 1 110 ? 6.059 -26.859 -23.690 1.00 49.88 110 ILE A N 1
ATOM 861 C CA . ILE A 1 110 ? 6.621 -28.133 -23.216 1.00 49.88 110 ILE A CA 1
ATOM 862 C C . ILE A 1 110 ? 7.568 -28.666 -24.293 1.00 49.88 110 ILE A C 1
ATOM 864 O O . ILE A 1 110 ? 7.210 -28.525 -25.490 1.00 49.88 110 ILE A O 1
#

pLDDT: mean 75.01, std 21.57, range [33.78, 97.12]

Sequence (110 aa):
MLISLPFVFAHRHLIHGNFNSPVEDDLTCGIKVLDAGCGHGLWTIDMACDYSNSHFTGHDIDEVFPGPEAELPTNCMFLKADTLNLPFEDGTFDFVFQSMFNMLTFSIRI

Radius of gyration: 15.29 Å; chains: 1; bounding box: 31×44×42 Å